Protein AF-A0A2D5XKL8-F1 (afdb_monomer_lite)

Sequence (66 aa):
EYSCFVELTAREERGVDYEICARRKATSRVSVIAPHGDGIEPETSRIAENIAGAKFSLYLFSGAQT

pLDDT: mean 96.0, std 5.63, range [59.19, 98.69]

Foldseek 3Di:
DDPDPVRVPVPDDEVAFKHKDWFADPPAPAEQEDAEAPQRDHPSVVVSCVVCPNHHIYIDIYTDDD

Radius of gyration: 12.61 Å; chains: 1; bounding box: 27×21×34 Å

Structure (mmCIF, N/CA/C/O backbone):
data_AF-A0A2D5XKL8-F1
#
_entry.id   AF-A0A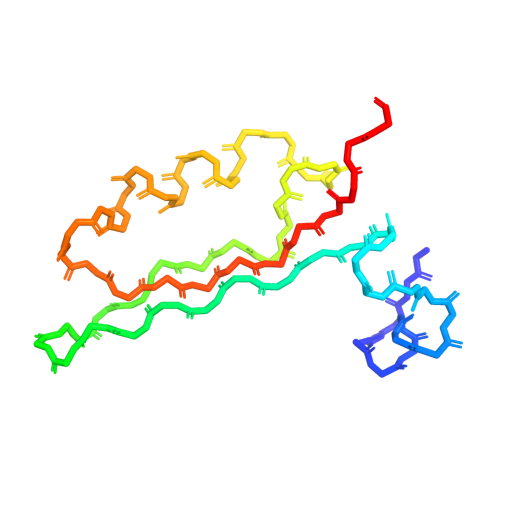2D5XKL8-F1
#
loop_
_atom_site.group_PDB
_atom_site.id
_atom_site.type_symbol
_atom_site.label_atom_id
_atom_site.label_alt_id
_atom_site.label_comp_id
_atom_site.label_asym_id
_atom_site.label_entity_id
_atom_site.label_seq_id
_atom_site.pdbx_PDB_ins_code
_atom_site.Cartn_x
_atom_site.Cartn_y
_atom_site.Cartn_z
_atom_site.occupancy
_atom_site.B_iso_or_equiv
_atom_site.auth_seq_id
_atom_site.auth_comp_id
_atom_site.auth_asym_id
_atom_site.auth_atom_id
_atom_site.pdbx_PDB_model_num
ATOM 1 N N . GLU A 1 1 ? 1.732 3.265 -17.751 1.00 88.44 1 GLU A N 1
ATOM 2 C CA . GLU A 1 1 ? 0.299 2.973 -17.529 1.00 88.44 1 GLU A CA 1
ATOM 3 C C . GLU A 1 1 ? 0.047 1.512 -17.879 1.00 88.44 1 GLU A C 1
ATOM 5 O O . GLU A 1 1 ? 0.684 1.013 -18.804 1.00 88.44 1 GLU A O 1
ATOM 10 N N . TYR A 1 2 ? -0.801 0.824 -17.114 1.00 96.50 2 TYR A N 1
ATOM 11 C CA . TYR A 1 2 ? -1.020 -0.624 -17.200 1.00 96.50 2 TYR A CA 1
ATOM 12 C C . TYR A 1 2 ? -2.517 -0.927 -17.144 1.00 96.50 2 TYR A C 1
ATOM 14 O O . TYR A 1 2 ? -3.246 -0.284 -16.394 1.00 96.50 2 TYR A O 1
ATOM 22 N N . SER A 1 3 ? -2.976 -1.926 -17.896 1.00 97.06 3 SER A N 1
ATOM 23 C CA . SER A 1 3 ? -4.403 -2.271 -17.990 1.00 97.06 3 SER A CA 1
ATOM 24 C C . SER A 1 3 ? -4.892 -3.075 -16.784 1.00 97.06 3 SER A C 1
ATOM 26 O O . SER A 1 3 ? -6.087 -3.126 -16.500 1.00 97.06 3 SER A O 1
ATOM 28 N N . CYS A 1 4 ? -3.977 -3.753 -16.085 1.00 97.25 4 CYS A N 1
ATOM 29 C CA . CYS A 1 4 ? -4.268 -4.500 -14.866 1.00 97.25 4 CYS A CA 1
ATOM 30 C C . CYS A 1 4 ? -3.002 -4.728 -14.027 1.00 97.25 4 CYS A C 1
ATOM 32 O O . CYS A 1 4 ? -1.879 -4.557 -14.502 1.00 97.25 4 CYS A O 1
ATOM 34 N N . PHE A 1 5 ? -3.187 -5.188 -12.785 1.00 97.00 5 PHE A N 1
ATOM 35 C CA . PHE A 1 5 ? -2.078 -5.493 -11.877 1.00 97.00 5 PHE A CA 1
ATOM 36 C C . PHE A 1 5 ? -1.142 -6.585 -12.419 1.00 97.00 5 PHE A C 1
ATOM 38 O O . PHE A 1 5 ? 0.066 -6.475 -12.259 1.00 97.00 5 PHE A O 1
ATOM 45 N N . VAL A 1 6 ? -1.673 -7.593 -13.123 1.00 98.25 6 VAL A N 1
ATOM 46 C CA . VAL A 1 6 ? -0.848 -8.655 -13.730 1.00 98.25 6 VAL A CA 1
ATOM 47 C C . VAL A 1 6 ? 0.148 -8.071 -14.735 1.00 98.25 6 VAL A C 1
ATOM 49 O O . VAL A 1 6 ? 1.317 -8.444 -14.719 1.00 98.25 6 VAL A O 1
ATOM 52 N N . GLU A 1 7 ? -0.292 -7.122 -15.567 1.00 98.44 7 GLU A N 1
ATOM 53 C CA . GLU A 1 7 ? 0.580 -6.439 -16.529 1.00 98.44 7 GLU A CA 1
ATOM 54 C C . GLU A 1 7 ? 1.653 -5.597 -15.826 1.00 98.44 7 GLU A C 1
ATOM 56 O O . GLU A 1 7 ? 2.812 -5.644 -16.232 1.00 98.44 7 GLU A O 1
ATOM 61 N N . LEU A 1 8 ? 1.284 -4.880 -14.757 1.00 97.88 8 LEU A N 1
ATOM 62 C CA . LEU A 1 8 ? 2.223 -4.098 -13.945 1.00 97.88 8 LEU A CA 1
ATOM 63 C C . LEU A 1 8 ? 3.318 -5.000 -13.365 1.00 97.88 8 LEU A C 1
ATOM 65 O O . LEU A 1 8 ? 4.498 -4.756 -13.587 1.00 97.88 8 LEU A O 1
ATOM 69 N N . THR A 1 9 ? 2.942 -6.092 -12.693 1.00 97.50 9 THR A N 1
ATOM 70 C CA . THR A 1 9 ? 3.910 -7.004 -12.050 1.00 97.50 9 THR A CA 1
ATOM 71 C C . THR A 1 9 ? 4.806 -7.766 -13.026 1.00 97.50 9 THR A C 1
ATOM 73 O O . THR A 1 9 ? 5.792 -8.364 -12.612 1.00 97.50 9 THR A O 1
ATOM 76 N N . ALA A 1 10 ? 4.465 -7.779 -14.317 1.00 98.19 10 ALA A N 1
ATOM 77 C CA . ALA A 1 10 ? 5.307 -8.363 -15.357 1.00 98.19 10 ALA A CA 1
ATOM 78 C C . ALA A 1 10 ? 6.394 -7.396 -15.861 1.00 98.19 10 ALA A C 1
ATOM 80 O O . ALA A 1 10 ? 7.285 -7.826 -16.593 1.00 98.19 10 ALA A O 1
ATOM 81 N N . ARG A 1 11 ? 6.290 -6.102 -15.534 1.00 98.00 11 ARG A N 1
ATOM 82 C CA . ARG A 1 11 ? 7.172 -5.034 -16.031 1.00 98.00 11 ARG A CA 1
ATOM 83 C C . ARG A 1 11 ? 7.914 -4.285 -14.926 1.00 98.00 11 ARG A C 1
ATOM 85 O O . ARG A 1 11 ? 8.977 -3.758 -15.216 1.00 98.00 11 ARG A O 1
ATOM 92 N N . GLU A 1 12 ? 7.368 -4.268 -13.715 1.00 97.56 12 GLU A N 1
ATOM 93 C CA . GLU A 1 12 ? 7.903 -3.544 -12.559 1.00 97.56 12 GLU A CA 1
ATOM 94 C C . GLU A 1 12 ? 8.350 -4.511 -11.460 1.00 97.56 12 GLU A C 1
ATOM 96 O O . GLU A 1 12 ? 7.746 -5.574 -11.263 1.00 97.56 12 GLU A O 1
ATOM 101 N N . GLU A 1 13 ? 9.363 -4.120 -10.692 1.00 97.19 13 GLU A N 1
ATOM 102 C CA . GLU A 1 13 ? 9.913 -4.916 -9.602 1.00 97.19 13 GLU A CA 1
ATOM 103 C C . GLU A 1 13 ? 9.415 -4.424 -8.234 1.00 97.19 13 GLU A C 1
ATOM 105 O O . GLU A 1 13 ? 9.606 -3.275 -7.824 1.00 97.19 13 GLU A O 1
ATOM 110 N N . ARG A 1 14 ? 8.787 -5.325 -7.467 1.00 97.00 14 ARG A N 1
ATOM 111 C CA . ARG A 1 14 ? 8.391 -5.025 -6.085 1.00 97.00 14 ARG A CA 1
ATOM 112 C C . ARG A 1 14 ? 9.626 -4.805 -5.210 1.00 97.00 14 ARG A C 1
ATOM 114 O O . ARG A 1 14 ? 10.526 -5.636 -5.196 1.00 97.00 14 ARG A O 1
ATOM 121 N N . GLY A 1 15 ? 9.600 -3.755 -4.397 1.00 95.75 15 GLY A N 1
ATOM 122 C CA . GLY A 1 15 ? 10.711 -3.332 -3.545 1.00 95.75 15 GLY A CA 1
ATOM 123 C C . GLY A 1 15 ? 11.681 -2.379 -4.248 1.00 95.75 15 GLY A C 1
ATOM 124 O O . GLY A 1 15 ? 12.533 -1.802 -3.575 1.00 95.75 15 GLY A O 1
ATOM 125 N N . VAL A 1 16 ? 11.528 -2.187 -5.564 1.00 95.62 16 VAL A N 1
ATOM 126 C CA . VAL A 1 16 ? 12.271 -1.202 -6.362 1.00 95.62 16 VAL A CA 1
ATOM 127 C C . VAL A 1 16 ? 11.315 -0.129 -6.872 1.00 95.62 16 VAL A C 1
ATOM 129 O O . VAL A 1 16 ? 11.441 1.027 -6.482 1.00 95.62 16 VAL A O 1
ATOM 132 N N . ASP A 1 17 ? 10.319 -0.524 -7.666 1.00 97.06 17 ASP A N 1
ATOM 133 C CA . ASP A 1 17 ? 9.410 0.397 -8.357 1.00 97.06 17 ASP A CA 1
ATOM 134 C C . ASP A 1 17 ? 8.101 0.613 -7.582 1.00 97.06 17 ASP A C 1
ATOM 136 O O . ASP A 1 17 ? 7.456 1.660 -7.688 1.00 97.06 17 ASP A O 1
ATOM 140 N N . TYR A 1 18 ? 7.697 -0.369 -6.770 1.00 97.19 18 TYR A N 1
ATOM 141 C CA . TYR A 1 18 ? 6.492 -0.294 -5.943 1.00 97.19 18 TYR A CA 1
ATOM 142 C C . TYR A 1 18 ? 6.576 -1.157 -4.678 1.00 97.19 18 TYR A C 1
ATOM 144 O O . TYR A 1 18 ? 7.346 -2.115 -4.605 1.00 97.19 18 TYR A O 1
ATOM 152 N N . GLU A 1 19 ? 5.719 -0.883 -3.693 1.00 97.38 19 GLU A N 1
ATOM 153 C CA . GLU A 1 19 ? 5.559 -1.691 -2.479 1.00 97.38 19 GLU A CA 1
ATOM 154 C C . GLU A 1 19 ? 4.078 -1.973 -2.172 1.00 97.38 19 GLU A C 1
ATOM 156 O O . GLU A 1 19 ? 3.172 -1.246 -2.584 1.00 97.38 19 GLU A O 1
ATOM 161 N N . ILE A 1 20 ? 3.819 -3.065 -1.442 1.00 97.81 20 ILE A N 1
ATOM 162 C CA . ILE A 1 20 ? 2.494 -3.415 -0.924 1.00 97.81 20 ILE A CA 1
ATOM 163 C C . ILE A 1 20 ? 2.563 -3.636 0.587 1.00 97.81 20 ILE A C 1
ATOM 165 O O . ILE A 1 20 ? 3.181 -4.587 1.069 1.00 97.81 20 ILE A O 1
ATOM 169 N N . CYS A 1 21 ? 1.821 -2.831 1.344 1.00 97.31 21 CYS A N 1
ATOM 170 C CA . CYS A 1 21 ? 1.645 -3.013 2.782 1.00 97.31 21 CYS A CA 1
ATOM 171 C C . CYS A 1 21 ? 0.209 -3.452 3.083 1.00 97.31 21 CYS A C 1
ATOM 173 O O . CYS A 1 21 ? -0.747 -2.717 2.846 1.00 97.31 21 CYS A O 1
ATOM 175 N N . ALA A 1 22 ? 0.050 -4.651 3.646 1.00 97.75 22 ALA A N 1
ATOM 176 C CA . ALA A 1 22 ? -1.244 -5.173 4.070 1.00 97.75 22 ALA A CA 1
ATOM 177 C C . ALA A 1 22 ? -1.217 -5.492 5.568 1.00 97.75 22 ALA A C 1
ATOM 179 O O . ALA A 1 22 ? -0.470 -6.355 6.028 1.00 97.75 22 ALA A O 1
ATOM 180 N N . ARG A 1 23 ? -2.059 -4.807 6.346 1.00 97.75 23 ARG A N 1
ATOM 181 C CA . ARG A 1 23 ? -2.183 -5.003 7.796 1.00 97.75 23 ARG A CA 1
ATOM 182 C C . ARG A 1 23 ? -3.619 -5.345 8.145 1.00 97.75 23 ARG A C 1
ATOM 184 O O . ARG A 1 23 ? -4.489 -4.479 8.145 1.00 97.75 23 ARG A O 1
ATOM 191 N N . ARG A 1 24 ? -3.873 -6.601 8.508 1.00 97.31 24 ARG A N 1
ATOM 192 C CA . ARG A 1 24 ? -5.190 -7.032 8.989 1.00 97.31 24 ARG A CA 1
ATOM 193 C C . ARG A 1 24 ? -5.315 -6.822 10.497 1.00 97.31 24 ARG A C 1
ATOM 195 O O . ARG A 1 24 ? -4.453 -7.243 11.263 1.00 97.31 24 ARG A O 1
ATOM 202 N N . LYS A 1 25 ? -6.425 -6.232 10.938 1.00 95.88 25 LYS A N 1
ATOM 203 C CA . LYS A 1 25 ? -6.812 -6.146 12.353 1.00 95.88 25 LYS A CA 1
ATOM 204 C C . LYS A 1 25 ? -7.940 -7.135 12.628 1.00 95.88 25 LYS A C 1
ATOM 206 O O . LYS 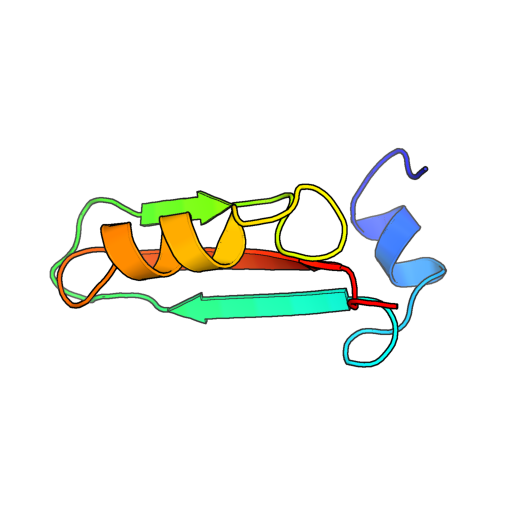A 1 25 ? -9.018 -7.004 12.061 1.00 95.88 25 LYS A O 1
ATOM 211 N N . ALA A 1 26 ? -7.703 -8.109 13.510 1.00 94.38 26 ALA A N 1
ATOM 212 C CA . ALA A 1 26 ? -8.660 -9.186 13.795 1.00 94.38 26 ALA A CA 1
ATOM 213 C C . ALA A 1 26 ? -10.034 -8.679 14.268 1.00 94.38 26 ALA A C 1
ATOM 215 O O . ALA A 1 26 ? -11.056 -9.286 13.966 1.00 94.38 26 ALA A O 1
ATOM 216 N N . THR A 1 27 ? -10.055 -7.553 14.981 1.00 95.06 27 THR A N 1
ATOM 217 C CA . THR A 1 27 ? -11.268 -6.930 15.522 1.00 95.06 27 THR A CA 1
ATOM 218 C C . THR A 1 27 ? -11.953 -5.975 14.549 1.00 95.06 27 THR A C 1
ATOM 220 O O . THR A 1 27 ? -13.049 -5.498 14.837 1.00 95.06 27 THR A O 1
ATOM 223 N N . SER A 1 28 ? -11.331 -5.664 13.409 1.00 96.56 28 SER A N 1
ATOM 224 C CA . SER A 1 28 ? -11.828 -4.624 12.520 1.00 96.56 28 SER A CA 1
ATOM 225 C C . SER A 1 28 ? -12.688 -5.176 11.393 1.00 96.56 28 SER A C 1
ATOM 227 O O . SER A 1 28 ? -12.305 -6.117 10.702 1.00 96.56 28 SER A O 1
ATOM 229 N N . ARG A 1 29 ? -13.843 -4.537 11.178 1.00 97.25 29 ARG A N 1
ATOM 230 C CA . ARG A 1 29 ? -14.756 -4.810 10.054 1.00 97.25 29 ARG A CA 1
ATOM 231 C C . ARG A 1 29 ? -14.549 -3.868 8.866 1.00 97.25 29 ARG A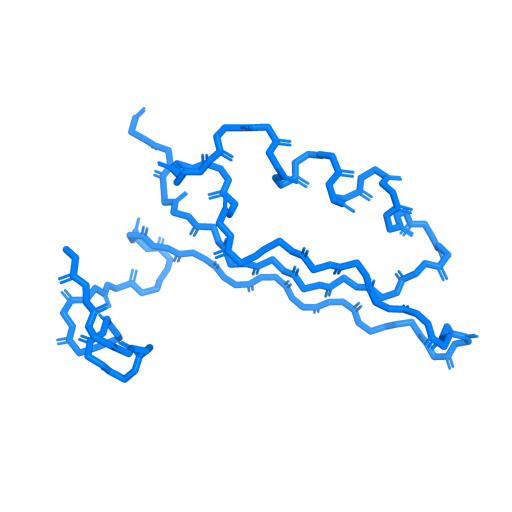 C 1
ATOM 233 O O . ARG A 1 29 ? -15.226 -4.016 7.858 1.00 97.25 29 ARG A O 1
ATOM 240 N N . VAL A 1 30 ? -13.648 -2.896 8.997 1.00 98.12 30 VAL A N 1
ATOM 241 C CA . VAL A 1 30 ? -13.373 -1.873 7.982 1.00 98.12 30 VAL A CA 1
ATOM 242 C C . VAL A 1 30 ? -11.898 -1.941 7.603 1.00 98.12 30 VAL A C 1
ATOM 244 O O . VAL A 1 30 ? -11.032 -2.153 8.459 1.00 98.12 30 VAL A O 1
ATOM 247 N N . SER A 1 31 ? -11.619 -1.756 6.314 1.00 98.31 31 SER A N 1
ATOM 248 C CA . SER A 1 31 ? -10.267 -1.565 5.804 1.00 98.31 31 SER A CA 1
ATOM 249 C C . SER A 1 31 ? -10.159 -0.195 5.160 1.00 98.31 31 SER A C 1
ATOM 251 O O . SER A 1 31 ? -11.016 0.185 4.366 1.00 98.31 31 SER A O 1
ATOM 253 N N . VAL A 1 32 ? -9.097 0.526 5.494 1.00 98.62 32 VAL A N 1
ATOM 254 C CA . VAL A 1 32 ? -8.667 1.708 4.749 1.00 98.62 32 VAL A CA 1
ATOM 255 C C . VAL A 1 32 ? -7.805 1.214 3.595 1.00 98.62 32 VAL A C 1
ATOM 257 O O . VAL A 1 32 ? -6.984 0.314 3.783 1.00 98.62 32 VAL A O 1
ATOM 260 N N . ILE A 1 33 ? -8.035 1.735 2.396 1.00 98.50 33 ILE A N 1
ATOM 261 C CA . ILE A 1 33 ? -7.374 1.270 1.177 1.00 98.50 33 ILE A CA 1
ATOM 262 C C . ILE A 1 33 ? -6.871 2.494 0.420 1.00 98.50 33 ILE A C 1
ATOM 264 O O . ILE A 1 33 ? -7.664 3.388 0.134 1.00 98.50 33 ILE A O 1
ATOM 268 N N . ALA A 1 34 ? -5.583 2.511 0.083 1.00 98.38 34 ALA A N 1
ATOM 269 C CA . ALA A 1 34 ? -5.025 3.440 -0.894 1.00 98.38 34 ALA A CA 1
ATOM 270 C C . ALA A 1 34 ? -4.347 2.625 -2.007 1.00 98.38 34 ALA A C 1
ATOM 272 O O . ALA A 1 34 ? -3.263 2.079 -1.790 1.00 98.38 34 ALA A O 1
ATOM 273 N N . PRO A 1 35 ? -4.994 2.477 -3.178 1.00 97.50 35 PRO A N 1
ATOM 274 C CA . PRO A 1 35 ? -4.385 1.797 -4.315 1.00 97.50 35 PRO A CA 1
ATOM 275 C C . PRO A 1 35 ? -3.309 2.652 -5.001 1.00 97.50 35 PRO A C 1
ATOM 277 O O . PRO A 1 35 ? -2.560 2.111 -5.801 1.00 97.50 35 PRO A O 1
ATOM 280 N N . HIS A 1 36 ? -3.241 3.956 -4.710 1.00 97.50 36 HIS A N 1
ATOM 281 C CA . HIS A 1 36 ? -2.346 4.925 -5.348 1.00 97.50 36 HIS A CA 1
ATOM 282 C C . HIS A 1 36 ? -1.459 5.657 -4.325 1.00 97.50 36 HIS A C 1
ATOM 284 O O . HIS A 1 36 ? -1.420 6.879 -4.278 1.00 97.50 36 HIS A O 1
ATOM 290 N N . GLY A 1 37 ? -0.757 4.910 -3.481 1.00 96.94 37 GLY A N 1
ATOM 291 C CA . GLY A 1 37 ? 0.139 5.433 -2.452 1.00 96.94 37 GLY A CA 1
ATOM 292 C C . GLY A 1 37 ? 1.382 6.161 -2.982 1.00 96.94 37 GLY A C 1
ATOM 293 O O . GLY A 1 37 ? 1.909 5.835 -4.048 1.00 96.94 37 GLY A O 1
ATOM 294 N N . ASP A 1 38 ? 1.885 7.090 -2.168 1.00 92.50 38 ASP A N 1
ATOM 295 C CA . ASP A 1 38 ? 3.177 7.781 -2.294 1.00 92.50 38 ASP A CA 1
ATOM 296 C C . ASP A 1 38 ? 3.465 8.365 -3.685 1.00 92.50 38 ASP A C 1
ATOM 298 O O . ASP A 1 38 ? 2.863 9.371 -4.053 1.00 92.50 38 ASP A O 1
ATOM 302 N N . GLY A 1 39 ? 4.383 7.763 -4.453 1.00 94.06 39 GLY A N 1
ATOM 303 C CA . GLY A 1 39 ? 4.832 8.272 -5.754 1.00 94.06 39 GLY A CA 1
ATOM 304 C C . GLY A 1 39 ? 3.752 8.317 -6.844 1.00 94.06 39 GLY A C 1
ATOM 305 O O . GLY A 1 39 ? 4.018 8.815 -7.934 1.00 94.06 39 GLY A O 1
ATOM 306 N N . ILE A 1 40 ? 2.545 7.809 -6.569 1.00 95.94 40 ILE A N 1
ATOM 307 C CA . ILE A 1 40 ? 1.409 7.802 -7.502 1.00 95.94 40 ILE A CA 1
ATOM 308 C C . ILE A 1 40 ? 0.485 8.994 -7.221 1.00 95.94 40 ILE A C 1
ATOM 310 O O . ILE A 1 40 ? 0.376 9.900 -8.045 1.00 95.94 40 ILE A O 1
ATOM 314 N N . GLU A 1 41 ? -0.159 9.017 -6.050 1.00 97.00 41 GLU A N 1
ATOM 315 C CA . GLU A 1 41 ? -0.898 10.172 -5.535 1.00 97.00 41 GLU A CA 1
ATOM 316 C C . GLU A 1 41 ? -0.269 10.597 -4.197 1.00 97.00 41 GLU A C 1
ATOM 318 O O . GLU A 1 41 ? -0.456 9.907 -3.184 1.00 97.00 41 GLU A O 1
ATOM 323 N N . PRO A 1 42 ? 0.468 11.724 -4.165 1.00 94.19 42 PRO A N 1
ATOM 324 C CA . PRO A 1 42 ? 1.185 12.163 -2.974 1.00 94.19 42 PRO A CA 1
ATOM 325 C C . PRO A 1 42 ? 0.295 12.245 -1.732 1.00 94.19 42 PRO A C 1
ATOM 327 O O . PRO A 1 42 ? -0.882 12.596 -1.806 1.00 94.19 42 PRO A O 1
ATOM 330 N N . GLU A 1 43 ? 0.881 11.952 -0.570 1.00 94.75 43 GLU A N 1
ATOM 331 C CA . GLU A 1 43 ? 0.248 11.996 0.759 1.00 94.75 43 GLU A CA 1
ATOM 332 C C . GLU A 1 43 ? -0.831 10.937 1.042 1.00 94.75 43 GLU A C 1
ATOM 334 O O . GLU A 1 43 ? -1.185 10.738 2.210 1.00 94.75 43 GLU A O 1
ATOM 339 N N . THR A 1 44 ? -1.337 10.215 0.039 1.00 97.25 44 THR A N 1
ATOM 340 C CA . THR A 1 44 ? -2.416 9.232 0.244 1.00 97.25 44 THR A CA 1
ATOM 341 C C . THR A 1 44 ? -2.000 8.086 1.165 1.00 97.25 44 THR A C 1
ATOM 343 O O . THR A 1 44 ? -2.791 7.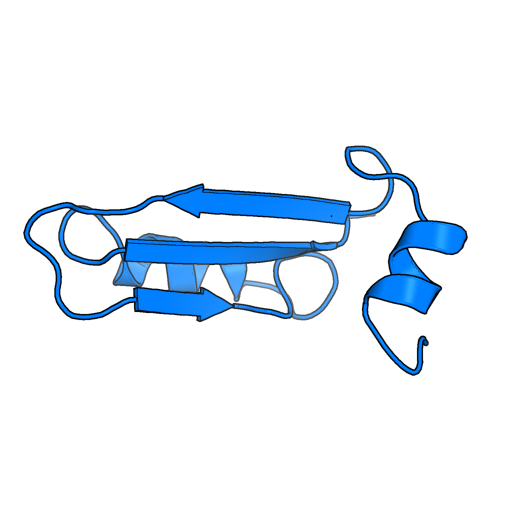702 2.030 1.00 97.25 44 THR A O 1
ATOM 346 N N . SER A 1 45 ? -0.754 7.604 1.074 1.00 97.12 45 SER A N 1
ATOM 347 C CA . SER A 1 45 ? -0.205 6.608 2.006 1.00 97.12 45 SER A CA 1
ATOM 348 C C . SER A 1 45 ? -0.261 7.117 3.442 1.00 97.12 45 SER A C 1
ATOM 350 O O . SER A 1 45 ? -0.885 6.486 4.295 1.00 97.12 45 SER A O 1
ATOM 352 N N . ARG A 1 46 ? 0.295 8.307 3.710 1.00 97.25 46 ARG A N 1
ATOM 353 C CA . ARG A 1 46 ? 0.309 8.909 5.053 1.00 97.25 46 ARG A CA 1
ATOM 354 C C . ARG A 1 46 ? -1.104 9.115 5.602 1.00 97.25 46 ARG A C 1
ATOM 356 O O . ARG A 1 46 ? -1.362 8.834 6.773 1.00 97.25 46 ARG A O 1
ATOM 363 N N . ILE A 1 47 ? -2.033 9.592 4.775 1.00 98.06 47 ILE A N 1
ATOM 364 C CA . ILE A 1 47 ? -3.436 9.782 5.166 1.00 98.06 47 ILE A CA 1
ATOM 365 C C . ILE A 1 47 ? -4.086 8.433 5.499 1.00 98.06 47 ILE A C 1
ATOM 367 O O . ILE A 1 47 ? -4.694 8.295 6.562 1.00 98.06 47 ILE A O 1
ATOM 371 N N . ALA A 1 48 ? -3.931 7.426 4.639 1.00 98.31 48 ALA A N 1
ATOM 372 C CA . ALA A 1 48 ? -4.506 6.102 4.842 1.00 98.31 48 ALA A CA 1
ATOM 373 C C . ALA A 1 48 ? -3.935 5.405 6.087 1.00 98.31 48 ALA A C 1
ATOM 375 O O . ALA A 1 48 ? -4.693 4.810 6.860 1.00 98.31 48 ALA A O 1
ATOM 376 N N . GLU A 1 49 ? -2.632 5.534 6.345 1.00 98.00 49 GLU A N 1
ATOM 377 C CA . GLU A 1 49 ? -2.008 5.040 7.573 1.00 98.00 49 GLU A CA 1
ATOM 378 C C . GLU A 1 49 ? -2.567 5.713 8.824 1.00 98.00 49 GLU A C 1
ATOM 380 O O . GLU A 1 49 ? -2.900 5.018 9.789 1.00 98.00 49 GLU A O 1
ATOM 385 N N . ASN A 1 50 ? -2.718 7.039 8.797 1.00 98.25 50 ASN A N 1
ATOM 386 C CA . ASN A 1 50 ? -3.251 7.809 9.917 1.00 98.25 50 ASN A CA 1
ATOM 387 C C . ASN A 1 50 ? -4.720 7.475 10.203 1.00 98.25 50 ASN A C 1
ATOM 389 O O . ASN A 1 50 ? -5.099 7.334 11.367 1.00 98.25 50 ASN A O 1
ATOM 393 N N . ILE A 1 51 ? -5.546 7.304 9.164 1.00 98.25 51 ILE A N 1
ATOM 394 C CA . ILE A 1 51 ? -6.944 6.883 9.326 1.00 98.25 51 ILE A CA 1
ATOM 395 C C . ILE A 1 51 ? -6.997 5.457 9.881 1.00 98.25 51 ILE A C 1
ATOM 397 O O . ILE A 1 51 ? -7.760 5.191 10.813 1.00 98.25 51 ILE A O 1
ATOM 401 N N . ALA A 1 52 ? -6.195 4.534 9.336 1.00 98.12 52 ALA A N 1
ATOM 402 C CA . ALA A 1 52 ? -6.209 3.144 9.775 1.00 98.12 52 ALA A CA 1
ATOM 403 C C . ALA A 1 52 ? -5.758 3.006 11.233 1.00 98.12 52 ALA A C 1
ATOM 405 O O . ALA A 1 52 ? -6.424 2.348 12.044 1.00 98.12 52 ALA A O 1
ATOM 406 N N . GLY A 1 53 ? -4.637 3.652 11.567 1.00 95.94 53 GLY A N 1
ATOM 407 C CA . GLY A 1 53 ? -4.045 3.680 12.896 1.00 95.94 53 GLY A CA 1
ATOM 408 C C . GLY A 1 53 ? -4.055 2.305 13.571 1.00 95.94 53 GLY A C 1
ATOM 409 O O . GLY A 1 53 ? -3.664 1.282 12.999 1.00 95.94 53 GLY A O 1
ATOM 410 N N . ALA A 1 54 ? -4.545 2.270 14.811 1.00 94.88 54 ALA A N 1
ATOM 411 C CA . ALA A 1 54 ? -4.722 1.033 15.568 1.00 94.88 54 ALA A CA 1
ATOM 412 C C . ALA A 1 54 ? -6.088 0.349 15.346 1.00 94.88 54 ALA A C 1
ATOM 414 O O . ALA A 1 54 ? -6.269 -0.778 15.810 1.00 94.88 54 ALA A O 1
ATOM 415 N N . LYS A 1 55 ? -7.041 1.008 14.669 1.00 96.50 55 LYS A N 1
ATOM 416 C CA . LYS A 1 55 ? -8.471 0.642 14.671 1.00 96.50 55 LYS A CA 1
ATOM 417 C C . LYS A 1 55 ? -8.913 -0.132 13.431 1.00 96.50 55 LYS A C 1
ATOM 419 O O . LYS A 1 55 ? -9.751 -1.031 13.540 1.00 96.50 55 LYS A O 1
ATOM 424 N N . PHE A 1 56 ? -8.379 0.210 12.264 1.00 98.56 56 PHE A N 1
ATOM 425 C CA . PHE A 1 56 ? -8.800 -0.376 10.996 1.00 98.56 56 PHE A CA 1
ATOM 426 C C . PHE A 1 56 ? -7.710 -1.229 10.363 1.00 98.56 56 PHE A C 1
ATOM 428 O O . PHE A 1 56 ? -6.521 -1.067 10.649 1.00 98.56 56 PHE A O 1
ATOM 435 N N . SER A 1 57 ? -8.133 -2.179 9.530 1.00 98.69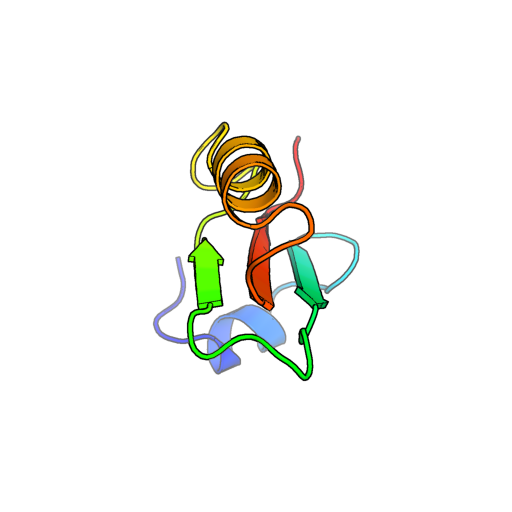 57 SER A N 1
ATOM 436 C CA . SER A 1 57 ? -7.197 -2.848 8.627 1.00 98.69 57 SER A CA 1
ATOM 437 C C . SER A 1 57 ? -6.708 -1.848 7.574 1.00 98.69 57 SER A C 1
ATOM 439 O O . SER A 1 57 ? -7.366 -0.838 7.321 1.00 98.69 57 SER A O 1
ATOM 441 N N . LEU A 1 58 ? -5.556 -2.119 6.975 1.00 98.69 58 LEU A N 1
ATOM 442 C CA . LEU A 1 58 ? -4.954 -1.276 5.952 1.00 98.69 58 LEU A CA 1
ATOM 443 C C . LEU A 1 58 ? -4.516 -2.119 4.757 1.00 98.69 58 LEU A C 1
ATOM 445 O O . LEU A 1 58 ? -3.935 -3.191 4.941 1.00 98.69 58 LEU A O 1
ATOM 449 N N . TYR A 1 59 ? -4.737 -1.584 3.562 1.00 98.69 59 TYR A N 1
ATOM 450 C CA . TYR A 1 59 ? -4.047 -1.980 2.343 1.00 98.69 59 TYR A CA 1
ATOM 451 C C . TYR A 1 59 ? -3.466 -0.737 1.664 1.00 98.69 59 TYR A C 1
ATOM 453 O O . TYR A 1 59 ? -4.195 0.222 1.405 1.00 98.69 59 TYR A O 1
ATOM 461 N N . LEU A 1 60 ? -2.173 -0.774 1.364 1.00 98.25 60 LEU A N 1
ATOM 462 C CA . LEU A 1 60 ? -1.473 0.223 0.565 1.00 98.25 60 LEU A CA 1
ATOM 463 C C . LEU A 1 60 ? -0.804 -0.470 -0.612 1.00 98.25 60 LEU A C 1
ATOM 465 O O . LEU A 1 60 ? -0.100 -1.461 -0.414 1.00 98.25 60 LEU A O 1
ATOM 469 N N . PHE A 1 61 ? -1.000 0.083 -1.801 1.00 98.44 61 PHE A N 1
ATOM 470 C CA . PHE A 1 61 ? -0.098 -0.089 -2.932 1.00 98.44 61 PHE A CA 1
ATOM 471 C C . PHE A 1 61 ? 0.556 1.2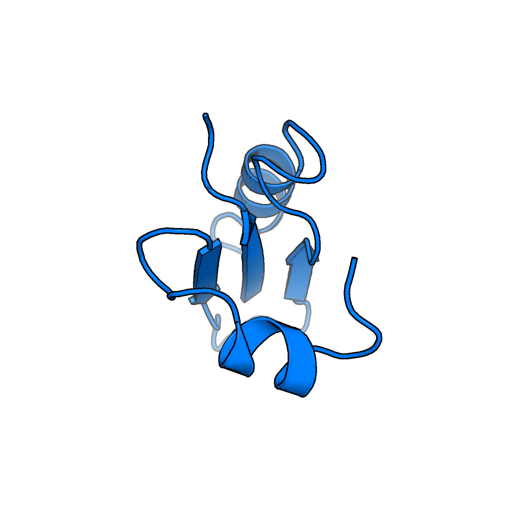66 -3.164 1.00 98.44 61 PHE A C 1
ATOM 473 O O . PHE A 1 61 ? -0.167 2.237 -3.371 1.00 98.44 61 PHE A O 1
ATOM 480 N N . SER A 1 62 ? 1.877 1.348 -3.092 1.00 97.44 62 SER A N 1
ATOM 481 C CA . SER A 1 62 ? 2.611 2.601 -3.252 1.00 97.44 62 SER A CA 1
ATOM 482 C C . SER A 1 62 ? 3.639 2.495 -4.363 1.00 97.44 62 SER A C 1
ATOM 484 O O . SER A 1 62 ? 4.330 1.486 -4.479 1.00 97.44 62 SER A O 1
ATOM 486 N N . GLY A 1 63 ? 3.739 3.543 -5.178 1.00 96.50 63 GLY A N 1
ATOM 487 C CA . GLY A 1 63 ? 4.869 3.707 -6.088 1.00 96.50 63 GLY A CA 1
ATOM 488 C C . GLY A 1 63 ? 6.090 4.211 -5.325 1.00 96.50 63 GLY A C 1
ATOM 489 O O . GLY A 1 63 ? 5.946 4.928 -4.327 1.00 96.50 63 GLY A O 1
ATOM 490 N N . ALA A 1 64 ? 7.284 3.856 -5.791 1.00 89.94 64 ALA A N 1
ATOM 491 C CA . ALA A 1 64 ? 8.519 4.410 -5.258 1.00 89.94 64 ALA A CA 1
ATOM 492 C C . ALA A 1 64 ? 8.523 5.946 -5.374 1.00 89.94 64 ALA A C 1
ATOM 494 O O . ALA A 1 64 ? 8.078 6.514 -6.371 1.00 89.94 64 ALA A O 1
ATOM 495 N N . GLN A 1 65 ? 9.011 6.626 -4.335 1.00 74.75 65 GLN A N 1
ATOM 496 C CA . GLN A 1 65 ? 9.281 8.061 -4.412 1.00 74.75 65 GLN A CA 1
ATOM 497 C C . GLN A 1 65 ? 10.613 8.247 -5.148 1.00 74.75 65 GLN A C 1
ATOM 499 O O . GLN A 1 65 ? 11.615 7.659 -4.743 1.00 74.75 65 GLN A O 1
ATOM 504 N N . THR A 1 66 ? 10.605 9.021 -6.234 1.00 59.19 66 THR A N 1
ATOM 505 C CA . THR A 1 66 ? 11.818 9.468 -6.947 1.00 59.19 66 THR A CA 1
ATOM 506 C C . THR A 1 66 ? 12.611 10.486 -6.149 1.00 59.19 66 THR A C 1
ATOM 508 O O . THR A 1 66 ? 11.957 11.387 -5.572 1.00 59.19 66 THR A O 1
#

Secondary structure (DSSP, 8-state):
--SSHHHHHTTS-BTTTEEEEEE--TT-S-EEEEEEEETTSTTHHHHHHHHHTTTSEEEEEEEPP-